Protein AF-A0A4Q1D5D9-F1 (afdb_monomer_lite)

Foldseek 3Di:
DDDPVVVVVVVVVVVVVVVVVPPPDDDPPPVPPPDPDDDDDDDDDDDDDDDDDDDDDDDDDDPDDDDDDDPDDFAWDDADDDPPDDDDPPDDGTDGDDD

Sequence (99 aa):
MSNNRIPVLSLVVFVWSVVSSCRSGGGSDEALAVMPTPELPVMTLDTTTALTIRDYAALLEGTENVDLRPQVSGYLEKIFVEEGRFVTAGQPLFTHKDR

Secondary structure (DSSP, 8-state):
---TTHHHHHHHHHHHHHHHH-------------PPPPP---------PPP-----------S-------SS--EEEEE---TT----TT---EEEE--

Organism: NCBI:txid2508721

Radius of gyration: 58.52 Å; chains: 1; bounding box: 105×30×147 Å

Structure (mmCIF, N/CA/C/O backbone):
data_AF-A0A4Q1D5D9-F1
#
_entry.id   AF-A0A4Q1D5D9-F1
#
loop_
_atom_site.group_PDB
_atom_site.id
_atom_site.type_symbol
_atom_site.label_atom_id
_atom_site.label_alt_id
_atom_site.label_comp_id
_atom_site.label_asym_id
_atom_site.label_entity_id
_atom_site.label_seq_id
_atom_site.pdbx_PDB_ins_code
_atom_site.Cartn_x
_atom_site.Cartn_y
_atom_site.Cartn_z
_atom_site.occupancy
_atom_site.B_iso_or_equiv
_atom_site.auth_seq_id
_atom_site.auth_comp_id
_atom_site.auth_asym_id
_atom_site.auth_atom_id
_atom_site.pdbx_PDB_model_num
ATOM 1 N N . MET A 1 1 ? 86.299 17.844 -109.237 1.00 47.44 1 MET A N 1
ATOM 2 C CA . MET A 1 1 ? 85.308 18.935 -109.081 1.00 47.44 1 MET A CA 1
ATOM 3 C C . MET A 1 1 ? 84.310 18.486 -108.023 1.00 47.44 1 MET A C 1
ATOM 5 O O . MET A 1 1 ? 83.875 17.345 -108.073 1.00 47.44 1 MET A O 1
ATOM 9 N N . SER A 1 2 ? 84.142 19.292 -106.976 1.00 55.41 2 SER A N 1
ATOM 10 C CA . SER A 1 2 ? 83.748 18.894 -105.616 1.00 55.41 2 SER A CA 1
ATOM 11 C C . SER A 1 2 ? 82.306 18.384 -105.484 1.00 55.41 2 SER A C 1
ATOM 13 O O . SER A 1 2 ? 81.347 19.015 -105.921 1.00 55.41 2 SER A O 1
ATOM 15 N N . ASN A 1 3 ? 82.163 17.230 -104.825 1.00 61.72 3 ASN A N 1
ATOM 16 C CA . ASN A 1 3 ? 80.891 16.564 -104.556 1.00 61.72 3 ASN A CA 1
ATOM 17 C C . ASN A 1 3 ? 80.090 17.291 -103.463 1.00 61.72 3 ASN A C 1
ATOM 19 O O . ASN A 1 3 ? 80.328 17.113 -102.270 1.00 61.72 3 ASN A O 1
ATOM 23 N N . ASN A 1 4 ? 79.060 18.032 -103.873 1.00 62.78 4 ASN A N 1
ATOM 24 C CA . ASN A 1 4 ? 78.150 18.787 -103.000 1.00 62.78 4 ASN A CA 1
ATOM 25 C C . ASN A 1 4 ? 77.096 17.916 -102.261 1.00 62.78 4 ASN A C 1
ATOM 27 O O . ASN A 1 4 ? 76.063 18.410 -101.824 1.00 62.78 4 ASN A O 1
ATOM 31 N N . ARG A 1 5 ? 77.316 16.595 -102.156 1.00 63.00 5 ARG A N 1
ATOM 32 C CA . ARG A 1 5 ? 76.378 15.624 -101.540 1.00 63.00 5 ARG A CA 1
ATOM 33 C C . ARG A 1 5 ? 76.647 15.411 -100.042 1.00 63.00 5 ARG A C 1
ATOM 35 O O . ARG A 1 5 ? 75.729 15.090 -99.298 1.00 63.00 5 ARG A O 1
ATOM 42 N N . ILE A 1 6 ? 77.892 15.628 -99.606 1.00 67.50 6 ILE A N 1
ATOM 43 C CA . ILE A 1 6 ? 78.355 15.452 -98.220 1.00 67.50 6 ILE A CA 1
ATOM 44 C C . ILE A 1 6 ? 77.767 16.507 -97.252 1.00 67.50 6 ILE A C 1
ATOM 46 O O . ILE A 1 6 ? 77.280 16.102 -96.195 1.00 67.50 6 ILE A O 1
ATOM 50 N N . PRO A 1 7 ? 77.712 17.824 -97.572 1.00 66.31 7 PRO A N 1
ATOM 51 C CA . PRO A 1 7 ? 77.107 18.802 -96.659 1.00 66.31 7 PRO A CA 1
ATOM 52 C C . PRO A 1 7 ? 75.579 18.659 -96.565 1.00 66.31 7 PRO A C 1
ATOM 54 O O . PRO A 1 7 ? 75.009 18.909 -95.509 1.00 66.31 7 PRO A O 1
ATOM 57 N N . VAL A 1 8 ? 74.916 18.192 -97.630 1.00 72.50 8 VAL A N 1
ATOM 58 C CA . VAL A 1 8 ? 73.462 17.944 -97.638 1.00 72.50 8 VAL A CA 1
ATOM 59 C C . VAL A 1 8 ? 73.100 16.769 -96.729 1.00 72.50 8 VAL A C 1
ATOM 61 O O . VAL A 1 8 ? 72.136 16.853 -95.975 1.00 72.50 8 VAL A O 1
ATOM 64 N N . LEU A 1 9 ? 73.897 15.696 -96.742 1.00 74.12 9 LEU A N 1
ATOM 65 C CA . LEU A 1 9 ? 73.657 14.528 -95.891 1.00 74.12 9 LEU A CA 1
ATOM 66 C C . LEU A 1 9 ? 73.906 14.845 -94.405 1.00 74.12 9 LEU A C 1
ATOM 68 O O . LEU A 1 9 ? 73.139 14.411 -93.550 1.00 74.12 9 LEU A O 1
ATOM 72 N N . SER A 1 10 ? 74.909 15.680 -94.109 1.00 71.06 10 SER A N 1
ATOM 73 C CA . SER A 1 10 ? 75.157 16.214 -92.760 1.00 71.06 10 SER A CA 1
ATOM 74 C C . SER A 1 10 ? 73.994 17.081 -92.255 1.00 71.06 10 SER A C 1
ATOM 76 O O . SER A 1 10 ? 73.541 16.922 -91.122 1.00 71.06 10 SER A O 1
ATOM 78 N N . LEU A 1 11 ? 73.437 17.940 -93.116 1.00 76.38 11 LEU 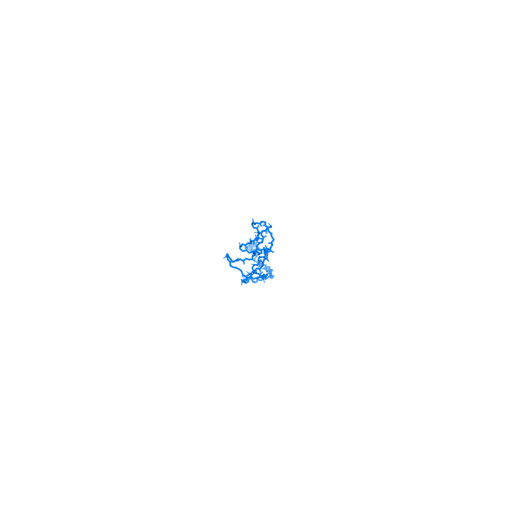A N 1
ATOM 79 C CA . LEU A 1 11 ? 72.326 18.823 -92.755 1.00 76.38 11 LEU A CA 1
ATOM 80 C C . LEU A 1 11 ? 71.023 18.047 -92.497 1.00 76.38 11 LEU A C 1
ATOM 82 O O . LEU A 1 11 ? 70.300 18.368 -91.558 1.00 76.38 11 LEU A O 1
ATOM 86 N N . VAL A 1 12 ? 70.750 16.981 -93.257 1.00 81.38 12 VAL A N 1
ATOM 87 C CA . VAL A 1 12 ? 69.576 16.114 -93.037 1.00 81.38 12 VAL A CA 1
ATOM 88 C C . VAL A 1 12 ? 69.682 15.338 -91.719 1.00 81.38 12 VAL A C 1
ATOM 90 O O . VAL A 1 12 ? 68.705 15.268 -90.975 1.00 81.38 12 VAL A O 1
ATOM 93 N N . VAL A 1 13 ? 70.864 14.805 -91.387 1.00 81.50 13 VAL A N 1
ATOM 94 C CA . VAL A 1 13 ? 71.095 14.107 -90.107 1.00 81.50 13 VAL A CA 1
ATOM 95 C C . VAL A 1 13 ? 70.975 15.071 -88.925 1.00 81.50 13 VAL A C 1
ATOM 97 O O . VAL A 1 13 ? 70.373 14.727 -87.907 1.00 81.50 13 VAL A O 1
ATOM 100 N N . PHE A 1 14 ? 71.482 16.297 -89.070 1.00 77.50 14 PHE A N 1
ATOM 101 C CA . PHE A 1 14 ? 71.357 17.323 -88.039 1.00 77.50 14 PHE A CA 1
ATOM 102 C C . PHE A 1 14 ? 69.890 17.705 -87.801 1.00 77.50 14 PHE A C 1
ATOM 104 O O . PHE A 1 14 ? 69.441 17.710 -86.658 1.00 77.50 14 PHE A O 1
ATOM 111 N N . VAL A 1 15 ? 69.106 17.913 -88.864 1.00 79.31 15 VAL A N 1
ATOM 112 C CA .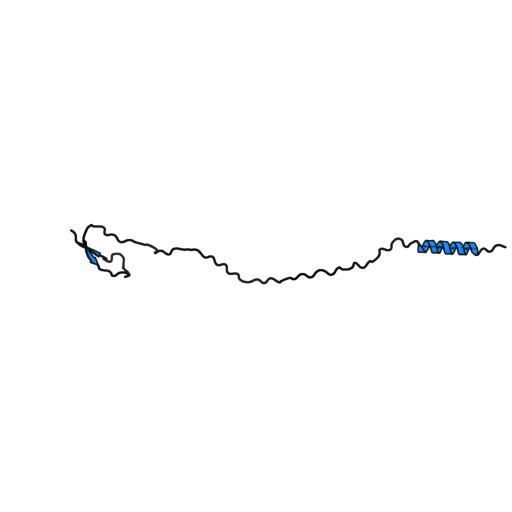 VAL A 1 15 ? 67.663 18.201 -88.766 1.00 79.31 15 VAL A CA 1
ATOM 113 C C . VAL A 1 15 ? 66.894 17.046 -88.110 1.00 79.31 15 VAL A C 1
ATOM 115 O O . VAL A 1 15 ? 66.041 17.289 -87.257 1.00 79.31 15 VAL A O 1
ATOM 118 N N . TRP A 1 16 ? 67.221 15.792 -88.430 1.00 75.06 16 TRP A N 1
ATOM 119 C CA . TRP A 1 16 ? 66.566 14.624 -87.825 1.00 75.06 16 TRP A CA 1
ATOM 120 C C . TRP A 1 16 ? 66.860 14.484 -86.320 1.00 75.06 16 TRP A C 1
ATOM 122 O O . TRP A 1 16 ? 65.981 14.104 -85.539 1.00 75.06 16 TRP A O 1
ATOM 132 N N . SER A 1 17 ? 68.068 14.874 -85.902 1.00 71.56 17 SER A N 1
ATOM 133 C CA . SER A 1 17 ? 68.461 14.945 -84.490 1.00 71.56 17 SER A CA 1
ATOM 134 C C . SER A 1 17 ? 67.673 16.019 -83.725 1.00 71.56 17 SER A C 1
ATOM 136 O O . SER A 1 17 ? 67.177 15.755 -82.628 1.00 71.56 17 SER A O 1
ATOM 138 N N . VAL A 1 18 ? 67.452 17.200 -84.323 1.00 76.12 18 VAL A N 1
ATOM 139 C CA . VAL A 1 18 ? 66.652 18.268 -83.687 1.00 76.12 18 VAL A CA 1
ATOM 140 C C . VAL A 1 18 ? 65.177 17.865 -83.536 1.00 76.12 18 VAL A C 1
ATOM 142 O O . VAL A 1 18 ? 64.582 18.130 -82.493 1.00 76.12 18 VAL A O 1
ATOM 145 N N . VAL A 1 19 ? 64.591 17.170 -84.520 1.00 72.62 19 VAL A N 1
ATOM 146 C CA . VAL A 1 19 ? 63.188 16.706 -84.441 1.00 72.62 19 VAL A CA 1
ATOM 147 C C . VAL A 1 19 ? 63.000 15.616 -83.376 1.00 72.62 19 VAL A C 1
ATOM 149 O O . VAL A 1 19 ? 61.990 15.623 -82.675 1.00 72.62 19 VAL A O 1
ATOM 152 N N . SER A 1 20 ? 63.973 14.717 -83.192 1.00 68.94 20 SER A N 1
ATOM 153 C CA . SER A 1 20 ? 63.885 13.658 -82.168 1.00 68.94 20 SER A CA 1
ATOM 154 C C . SER A 1 20 ? 64.064 14.178 -80.736 1.00 68.94 20 SER A C 1
ATOM 156 O O . SER A 1 20 ? 63.563 13.567 -79.795 1.00 68.94 20 SER A O 1
ATOM 158 N N . SER A 1 21 ? 64.736 15.320 -80.560 1.00 62.56 21 SER A N 1
ATOM 159 C CA . SER A 1 21 ? 64.980 15.923 -79.242 1.00 62.56 21 SER A CA 1
ATOM 160 C C . SER A 1 21 ? 63.812 16.784 -78.733 1.00 62.56 21 SER A C 1
ATOM 162 O O . SER A 1 21 ? 63.780 17.167 -77.566 1.00 62.56 21 SER A O 1
ATOM 164 N N . CYS A 1 22 ? 62.797 17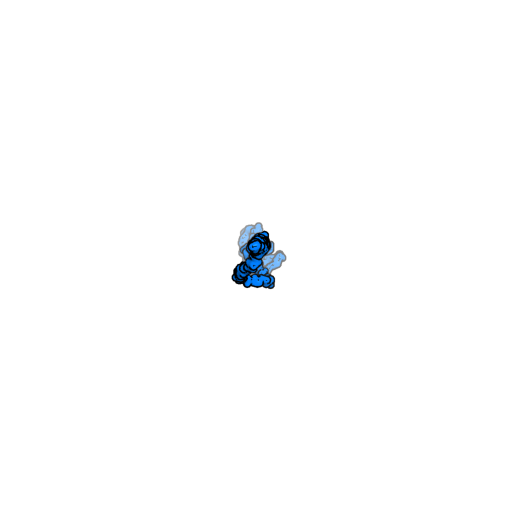.046 -79.566 1.00 64.12 22 CYS A N 1
ATOM 165 C CA . CYS A 1 22 ? 61.605 17.807 -79.179 1.00 64.12 22 CYS A CA 1
ATOM 166 C C . CYS A 1 22 ? 60.510 16.936 -78.523 1.00 64.12 22 CYS A C 1
ATOM 168 O O . CYS A 1 22 ? 59.315 17.179 -78.693 1.00 64.12 22 CYS A O 1
ATOM 170 N N . ARG A 1 23 ? 60.916 15.921 -77.746 1.00 60.47 23 ARG A N 1
ATOM 171 C CA . ARG A 1 23 ? 60.038 15.124 -76.873 1.00 60.47 23 ARG A CA 1
ATOM 172 C C . ARG A 1 23 ? 60.429 15.295 -75.402 1.00 60.47 23 ARG A C 1
ATOM 174 O O . ARG A 1 23 ? 60.584 14.326 -74.671 1.00 60.47 23 ARG A O 1
ATOM 181 N N . SER A 1 24 ? 60.566 16.544 -74.962 1.00 58.66 24 SER A N 1
ATOM 182 C CA . SER A 1 24 ? 60.507 16.932 -73.549 1.00 58.66 24 SER A CA 1
ATOM 183 C C . SER A 1 24 ? 59.128 17.534 -73.268 1.00 58.66 24 SER A C 1
ATOM 185 O O . SER A 1 24 ? 58.866 18.713 -73.475 1.00 58.66 24 SER A O 1
ATOM 187 N N . GLY A 1 25 ? 58.210 16.664 -72.855 1.00 56.03 25 GLY A N 1
ATOM 188 C CA . GLY A 1 25 ? 56.817 17.020 -72.576 1.00 56.03 25 GLY A CA 1
ATOM 189 C C . GLY A 1 25 ? 55.858 15.846 -72.746 1.00 56.03 25 GLY A C 1
ATOM 190 O O . GLY A 1 25 ? 54.744 16.028 -73.216 1.00 56.03 25 GLY A O 1
ATOM 191 N N . GLY A 1 26 ? 56.310 14.626 -72.443 1.00 44.81 26 GLY A N 1
ATOM 192 C CA . GLY A 1 26 ? 55.444 13.459 -72.345 1.00 44.81 26 GLY A CA 1
ATOM 193 C C . GLY A 1 26 ? 55.190 13.192 -70.875 1.00 44.81 26 GLY A C 1
ATOM 194 O O . GLY A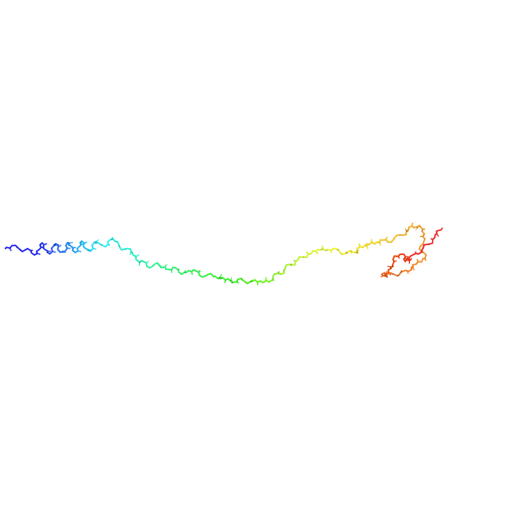 1 26 ? 56.005 12.524 -70.245 1.00 44.81 26 GLY A O 1
ATOM 195 N N . GLY A 1 27 ? 54.102 13.745 -70.336 1.00 44.06 27 GLY A N 1
ATOM 196 C CA . GLY A 1 27 ? 53.523 13.220 -69.108 1.00 44.06 27 GLY A CA 1
ATOM 197 C C . GLY A 1 27 ? 53.270 11.739 -69.338 1.00 44.06 27 GLY A C 1
ATOM 198 O O . GLY A 1 27 ? 52.574 11.361 -70.279 1.00 44.06 27 GLY A O 1
ATOM 199 N N . SER A 1 28 ? 53.936 10.905 -68.555 1.00 44.44 28 SER A N 1
ATOM 200 C CA . SER A 1 28 ? 53.606 9.500 -68.466 1.00 44.44 28 SER A CA 1
ATOM 201 C C . SER A 1 28 ? 52.160 9.418 -67.990 1.00 44.44 28 SER A C 1
ATOM 203 O O . SER A 1 28 ? 51.881 9.714 -66.829 1.00 44.44 28 SER A O 1
ATOM 205 N N . ASP A 1 29 ? 51.248 9.028 -68.882 1.00 49.22 29 ASP A N 1
ATOM 206 C CA . ASP A 1 29 ? 50.010 8.344 -68.505 1.00 49.22 29 ASP A CA 1
ATOM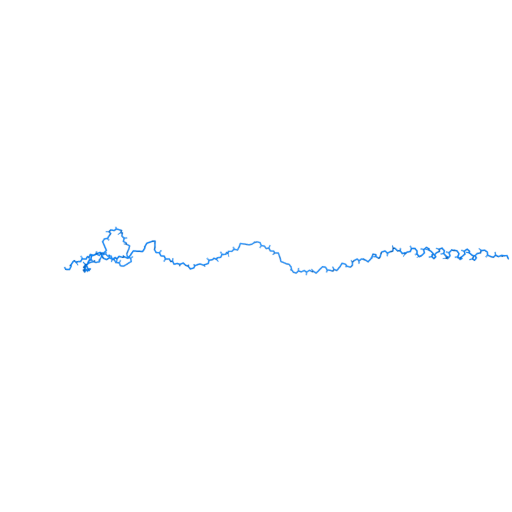 207 C C . ASP A 1 29 ? 50.416 7.023 -67.831 1.00 49.22 29 ASP A C 1
ATOM 209 O O . ASP A 1 29 ? 50.313 5.930 -68.390 1.00 49.22 29 ASP A O 1
ATOM 213 N N . GLU A 1 30 ? 50.969 7.125 -66.623 1.00 49.62 30 GLU A N 1
ATOM 214 C CA . GLU A 1 30 ? 50.917 6.033 -65.676 1.00 49.62 30 GLU A CA 1
ATOM 215 C C . GLU A 1 30 ? 49.449 5.937 -65.297 1.00 49.62 30 GLU A C 1
ATOM 217 O O . GLU A 1 30 ? 48.908 6.801 -64.605 1.00 49.62 30 GLU A O 1
ATOM 222 N N . ALA A 1 31 ? 48.784 4.911 -65.826 1.00 51.25 31 ALA A N 1
ATOM 223 C CA . ALA A 1 31 ? 47.508 4.473 -65.305 1.00 51.25 31 ALA A CA 1
ATOM 224 C C . ALA A 1 31 ? 47.656 4.396 -63.784 1.00 51.25 31 ALA A C 1
ATOM 226 O O . ALA A 1 31 ? 48.394 3.550 -63.275 1.00 51.25 31 ALA A O 1
ATOM 227 N N . LEU A 1 32 ? 47.016 5.333 -63.078 1.00 55.94 32 LEU A N 1
ATOM 228 C CA . LEU A 1 32 ? 46.950 5.344 -61.627 1.00 55.94 32 LEU A CA 1
ATOM 229 C C . LEU A 1 32 ? 46.489 3.952 -61.214 1.00 55.94 32 LEU A C 1
ATOM 231 O O . LEU A 1 32 ? 45.348 3.570 -61.481 1.00 55.94 32 LEU A O 1
ATOM 235 N N . ALA A 1 33 ? 47.399 3.170 -60.635 1.00 62.03 33 ALA A N 1
ATOM 236 C CA . ALA A 1 33 ? 47.066 1.880 -60.076 1.00 62.03 33 ALA A CA 1
ATOM 237 C C . ALA A 1 33 ? 46.007 2.139 -59.003 1.00 62.03 33 ALA A C 1
ATOM 239 O O . ALA A 1 33 ? 46.306 2.664 -57.930 1.00 62.03 33 ALA A O 1
ATOM 240 N N . VAL A 1 34 ? 44.751 1.838 -59.331 1.00 63.56 34 VAL A N 1
ATOM 241 C CA . VAL A 1 34 ? 43.644 1.887 -58.384 1.00 63.56 34 VAL A CA 1
ATOM 242 C C . VAL A 1 34 ? 43.959 0.823 -57.344 1.00 63.56 34 VAL A C 1
ATOM 244 O O . VAL A 1 34 ? 43.799 -0.371 -57.592 1.00 63.56 34 VAL A O 1
ATOM 247 N N . MET A 1 35 ? 44.494 1.249 -56.200 1.00 68.69 35 MET A N 1
ATOM 248 C CA . MET A 1 35 ? 44.668 0.364 -55.057 1.00 68.69 35 MET A CA 1
ATOM 249 C C . MET A 1 35 ? 43.282 -0.201 -54.711 1.00 68.69 35 MET A C 1
ATOM 251 O O . MET A 1 35 ? 42.330 0.582 -54.615 1.00 68.69 35 MET A O 1
ATOM 255 N N . PRO A 1 36 ? 43.128 -1.530 -54.559 1.00 75.06 36 PRO A N 1
ATOM 256 C CA . PRO A 1 36 ? 41.840 -2.107 -54.205 1.00 75.06 36 PRO A CA 1
ATOM 257 C C . PRO A 1 36 ? 41.391 -1.510 -52.871 1.00 75.06 36 PRO A C 1
ATOM 259 O O . PRO A 1 36 ? 42.142 -1.506 -51.893 1.00 75.06 36 PRO A O 1
ATOM 262 N N . THR A 1 37 ? 40.188 -0.937 -52.851 1.00 77.88 37 THR A N 1
ATOM 263 C CA . THR A 1 37 ? 39.626 -0.341 -51.637 1.00 77.88 37 THR A CA 1
ATOM 264 C C . THR A 1 37 ? 39.394 -1.459 -50.619 1.00 77.88 37 THR A C 1
ATOM 266 O O . THR A 1 37 ? 38.770 -2.458 -50.973 1.00 77.88 37 THR A O 1
ATOM 269 N N . PRO A 1 38 ? 39.906 -1.344 -49.382 1.00 81.19 38 PRO A N 1
ATOM 270 C CA . PRO A 1 38 ? 39.722 -2.387 -48.385 1.00 81.19 38 PRO A CA 1
ATOM 271 C C . PRO A 1 38 ? 38.238 -2.503 -48.024 1.00 81.19 38 PRO A C 1
ATOM 273 O O . PRO A 1 38 ? 37.622 -1.543 -47.561 1.00 81.19 38 PRO A O 1
ATOM 276 N N . GLU A 1 39 ? 37.670 -3.685 -48.244 1.00 83.75 39 GLU A N 1
ATOM 277 C CA . GLU A 1 39 ? 36.292 -3.995 -47.877 1.00 83.75 39 GLU A CA 1
ATOM 278 C C . GLU A 1 39 ? 36.230 -4.320 -46.382 1.00 83.75 39 GLU A C 1
ATOM 280 O O . GLU A 1 39 ? 36.917 -5.219 -45.893 1.00 83.75 39 GLU A O 1
ATOM 285 N N . LEU A 1 40 ? 35.430 -3.554 -45.639 1.00 90.00 40 LEU A N 1
ATOM 286 C CA . LEU A 1 40 ? 35.246 -3.729 -44.201 1.00 90.00 40 LEU A CA 1
ATOM 287 C C . LEU A 1 40 ? 33.895 -4.397 -43.927 1.00 90.00 40 LEU A C 1
ATOM 289 O O . LEU A 1 40 ? 32.913 -4.075 -44.599 1.00 90.00 40 LEU A O 1
ATOM 293 N N . PRO A 1 41 ? 33.808 -5.292 -42.928 1.00 89.56 41 PRO A N 1
ATOM 294 C CA . PRO A 1 41 ? 32.535 -5.866 -42.529 1.00 89.56 41 PRO A CA 1
ATOM 295 C C . PRO A 1 41 ? 31.627 -4.757 -41.994 1.00 89.56 41 PRO A C 1
ATOM 297 O O . PRO A 1 41 ? 31.966 -4.058 -41.037 1.00 89.56 41 PRO A O 1
ATOM 300 N N . VAL A 1 42 ? 30.463 -4.613 -42.620 1.00 91.19 42 VAL A N 1
ATOM 301 C CA . VAL A 1 42 ? 29.410 -3.688 -42.202 1.00 91.19 42 VAL A CA 1
ATOM 302 C C . VAL A 1 42 ? 28.157 -4.467 -41.833 1.00 91.19 42 VAL A C 1
ATOM 304 O O . VAL A 1 42 ? 27.902 -5.552 -42.352 1.00 91.19 42 VAL A O 1
ATOM 307 N N . MET A 1 43 ? 27.364 -3.894 -40.936 1.00 91.75 43 MET A N 1
ATOM 308 C CA . MET A 1 43 ? 26.053 -4.410 -40.567 1.00 91.75 43 MET A CA 1
ATOM 309 C C . MET A 1 43 ? 25.018 -3.304 -40.754 1.00 91.75 43 MET A C 1
ATOM 311 O O . MET A 1 43 ? 25.251 -2.153 -40.382 1.00 91.75 43 MET A O 1
ATOM 315 N N . THR A 1 44 ? 23.872 -3.661 -41.326 1.00 91.06 44 THR A N 1
ATOM 316 C CA . THR A 1 44 ? 22.707 -2.783 -41.443 1.00 91.06 44 THR A CA 1
ATOM 317 C C . THR A 1 44 ? 21.948 -2.759 -40.119 1.00 91.06 44 THR A C 1
ATOM 319 O O . THR A 1 44 ? 21.696 -3.807 -39.526 1.00 91.06 44 THR A O 1
ATOM 322 N N . LEU A 1 45 ? 21.605 -1.564 -39.636 1.00 91.50 45 LEU A N 1
ATOM 323 C CA . LEU A 1 45 ? 20.828 -1.389 -38.411 1.00 91.50 45 LEU A CA 1
ATOM 324 C C . LEU A 1 45 ? 19.342 -1.296 -38.752 1.00 91.50 45 LEU A C 1
ATOM 326 O O . LEU A 1 45 ? 18.951 -0.437 -39.539 1.00 91.50 45 LEU A O 1
ATOM 330 N N . ASP A 1 46 ? 18.535 -2.128 -38.101 1.00 91.44 46 ASP A N 1
ATOM 331 C CA . ASP A 1 46 ? 17.077 -2.054 -38.150 1.00 91.44 46 ASP A CA 1
ATOM 332 C C . ASP A 1 46 ? 16.529 -1.453 -36.855 1.00 91.44 46 ASP A C 1
ATOM 334 O O . ASP A 1 46 ? 17.082 -1.637 -35.765 1.00 91.44 46 ASP A O 1
ATOM 338 N N . THR A 1 47 ? 15.424 -0.719 -36.962 1.00 92.56 47 THR A N 1
ATOM 339 C CA . THR A 1 47 ? 14.738 -0.169 -35.794 1.00 92.56 47 THR A CA 1
ATOM 340 C C . THR A 1 47 ? 13.848 -1.234 -35.166 1.00 92.56 47 THR A C 1
ATOM 342 O O . THR A 1 47 ? 13.084 -1.925 -35.835 1.00 92.56 47 THR A O 1
ATOM 345 N N . THR A 1 48 ? 13.936 -1.366 -33.846 1.00 92.00 48 THR A N 1
ATOM 346 C CA . THR A 1 48 ? 13.062 -2.245 -33.071 1.00 92.00 48 THR A CA 1
ATOM 347 C C . THR A 1 48 ? 12.598 -1.537 -31.808 1.00 92.00 48 THR A C 1
ATOM 349 O O . THR A 1 48 ? 13.185 -0.543 -31.372 1.00 92.00 48 THR A O 1
ATOM 352 N N . THR A 1 49 ? 11.519 -2.034 -31.219 1.00 92.25 49 THR A N 1
ATOM 353 C CA . THR A 1 49 ? 11.009 -1.525 -29.952 1.00 92.25 49 THR A CA 1
ATOM 354 C C . THR A 1 49 ? 11.897 -2.015 -28.813 1.00 92.25 49 THR A C 1
ATOM 356 O O . THR A 1 49 ? 11.998 -3.213 -28.562 1.00 92.25 49 THR A O 1
ATOM 359 N N . ALA A 1 50 ? 12.516 -1.080 -28.094 1.00 91.12 50 ALA A N 1
ATOM 360 C CA . ALA A 1 50 ? 13.239 -1.369 -26.863 1.00 91.12 50 ALA A CA 1
ATOM 361 C C . ALA A 1 50 ? 12.339 -1.088 -25.651 1.00 91.12 50 ALA A C 1
ATOM 363 O O . ALA A 1 50 ? 11.801 0.010 -25.511 1.00 91.12 50 ALA A O 1
ATOM 364 N N . LEU A 1 51 ? 12.188 -2.073 -24.765 1.00 93.88 51 LEU A N 1
ATOM 365 C CA . LEU A 1 51 ? 11.524 -1.901 -23.473 1.00 93.88 51 LEU A CA 1
ATOM 366 C C . LEU A 1 51 ? 12.575 -1.569 -22.411 1.00 93.88 51 LEU A C 1
ATOM 368 O O . LEU A 1 51 ? 13.527 -2.321 -22.216 1.00 93.88 51 LEU A O 1
ATOM 372 N N . THR A 1 52 ? 12.402 -0.449 -21.712 1.00 94.31 52 THR A N 1
ATOM 373 C CA . THR A 1 52 ? 13.239 -0.078 -20.564 1.00 94.31 52 THR A CA 1
ATOM 374 C C . THR A 1 52 ? 12.413 -0.194 -19.294 1.00 94.31 52 THR A C 1
ATOM 376 O O . THR A 1 52 ? 11.456 0.552 -19.102 1.00 94.31 52 THR A O 1
ATOM 379 N N . ILE A 1 53 ? 12.786 -1.135 -18.430 1.00 93.50 53 ILE A N 1
ATOM 380 C CA . ILE A 1 53 ? 12.128 -1.375 -17.144 1.00 93.50 53 ILE A CA 1
ATOM 381 C C . ILE A 1 53 ? 12.971 -0.714 -16.052 1.00 93.50 53 ILE A C 1
ATOM 383 O O . ILE A 1 53 ? 14.200 -0.799 -16.072 1.00 93.50 53 ILE A O 1
ATOM 387 N N . ARG A 1 54 ? 12.317 -0.019 -15.119 1.00 92.75 54 ARG A N 1
ATOM 388 C CA . ARG A 1 54 ? 12.960 0.550 -13.931 1.00 92.75 54 ARG A CA 1
ATOM 389 C C . ARG A 1 54 ? 12.229 0.045 -12.702 1.00 92.75 54 ARG A C 1
ATOM 391 O O . ARG A 1 54 ? 11.074 0.405 -12.491 1.00 92.75 54 ARG A O 1
ATOM 398 N N . ASP A 1 55 ? 12.931 -0.742 -11.905 1.00 94.00 55 ASP A N 1
ATOM 399 C CA . ASP A 1 55 ? 12.400 -1.283 -10.666 1.00 94.00 55 ASP A CA 1
ATOM 400 C C . ASP A 1 55 ? 12.766 -0.373 -9.499 1.00 94.00 55 ASP A C 1
ATOM 402 O O . ASP A 1 55 ? 13.899 0.102 -9.374 1.00 94.00 55 ASP A O 1
ATOM 406 N N . TYR A 1 56 ? 11.788 -0.137 -8.635 1.00 93.69 56 TYR A N 1
ATOM 407 C CA . TYR A 1 56 ? 11.947 0.647 -7.423 1.00 93.69 56 TYR A CA 1
ATOM 408 C C . TYR A 1 56 ? 11.336 -0.118 -6.262 1.00 93.69 56 TYR A C 1
ATOM 410 O O . TYR A 1 56 ? 10.244 -0.672 -6.380 1.00 93.69 56 TYR A O 1
ATOM 418 N N . ALA A 1 57 ? 12.031 -0.126 -5.127 1.00 94.44 57 ALA A N 1
ATOM 419 C CA . ALA A 1 57 ? 11.445 -0.612 -3.892 1.00 94.44 57 ALA A CA 1
ATOM 420 C C . ALA A 1 57 ? 10.365 0.376 -3.431 1.00 94.44 57 ALA A C 1
ATOM 422 O O . ALA A 1 57 ? 10.612 1.580 -3.353 1.00 94.44 57 ALA A O 1
ATOM 423 N N . ALA A 1 58 ? 9.183 -0.140 -3.114 1.00 92.12 58 ALA A N 1
ATOM 424 C CA . ALA A 1 58 ? 8.093 0.624 -2.532 1.00 92.12 58 ALA A CA 1
ATOM 425 C C . ALA A 1 58 ? 7.519 -0.142 -1.340 1.00 92.12 58 ALA A C 1
ATOM 427 O O . ALA A 1 58 ? 7.510 -1.375 -1.329 1.00 92.12 58 ALA A O 1
ATOM 428 N N . LEU A 1 59 ? 7.043 0.602 -0.345 1.00 94.81 59 LEU A N 1
ATOM 429 C CA . LEU A 1 59 ? 6.287 0.061 0.775 1.00 94.81 59 LEU A CA 1
ATOM 430 C C . LEU A 1 59 ? 4.799 0.294 0.508 1.00 94.81 59 LEU A C 1
ATOM 432 O O . LEU A 1 59 ? 4.409 1.385 0.095 1.00 94.81 59 LEU A O 1
ATOM 436 N N . LEU A 1 60 ? 3.981 -0.737 0.712 1.00 93.38 60 LEU A N 1
ATOM 437 C CA . LEU A 1 60 ? 2.529 -0.638 0.607 1.00 93.38 60 LEU A CA 1
ATOM 438 C C . LEU A 1 60 ? 1.942 -0.420 2.000 1.00 93.38 60 LEU A C 1
ATOM 440 O O . LEU A 1 60 ? 2.206 -1.205 2.909 1.00 93.38 60 LEU A O 1
ATOM 444 N N . GLU A 1 61 ? 1.121 0.614 2.142 1.00 93.56 61 GLU A N 1
ATOM 445 C CA . GLU A 1 61 ? 0.417 0.944 3.380 1.00 93.56 61 GLU A CA 1
ATOM 446 C C . GLU A 1 61 ? -1.072 1.170 3.093 1.00 93.56 61 GLU A C 1
ATOM 448 O O . GLU A 1 61 ? -1.464 1.475 1.962 1.00 93.56 61 GLU A O 1
ATOM 453 N N . GLY A 1 62 ? -1.918 0.993 4.112 1.00 92.81 62 GLY A N 1
ATOM 454 C CA . GLY A 1 62 ? -3.321 1.390 4.030 1.00 92.81 62 GLY A CA 1
ATOM 455 C C . GLY A 1 62 ? -3.450 2.900 3.825 1.00 92.81 62 GLY A C 1
ATOM 456 O O . GLY A 1 62 ? -2.603 3.663 4.279 1.00 92.81 62 GLY A O 1
ATOM 457 N N . THR A 1 63 ? -4.520 3.344 3.157 1.00 94.38 63 THR A N 1
ATOM 458 C CA . THR A 1 63 ? -4.799 4.783 2.985 1.00 94.38 63 THR A CA 1
ATOM 459 C C . THR A 1 63 ? -4.851 5.507 4.327 1.00 94.38 63 THR A C 1
ATOM 461 O O . THR A 1 63 ? -4.331 6.610 4.447 1.00 94.38 63 THR A O 1
ATOM 464 N N . GLU A 1 64 ? -5.433 4.856 5.334 1.00 92.56 64 GLU A N 1
ATOM 465 C CA . GLU A 1 64 ? -5.362 5.273 6.726 1.00 92.56 64 GLU A CA 1
ATOM 466 C C . GLU A 1 64 ? -5.173 4.042 7.613 1.00 92.56 64 GLU A C 1
ATOM 468 O O . GLU A 1 64 ? -5.884 3.046 7.471 1.00 92.56 64 GLU A O 1
ATOM 473 N N . ASN A 1 65 ? -4.224 4.128 8.543 1.00 91.75 65 ASN A N 1
ATOM 474 C CA . ASN A 1 65 ? -4.009 3.133 9.585 1.00 91.75 65 ASN A CA 1
ATOM 475 C C . ASN A 1 65 ? -4.408 3.762 10.920 1.00 91.75 65 ASN A C 1
ATOM 477 O O . ASN A 1 65 ? -3.848 4.785 11.316 1.00 91.75 65 ASN A O 1
ATOM 481 N N . VAL A 1 66 ? -5.385 3.166 11.605 1.00 90.62 66 VAL A N 1
ATOM 482 C CA . VAL A 1 66 ? -5.904 3.687 12.874 1.00 90.62 66 VAL A CA 1
ATOM 483 C C . VAL A 1 66 ? -5.718 2.649 13.970 1.00 90.62 66 VAL A C 1
ATOM 485 O O . VAL A 1 66 ? -6.304 1.568 13.925 1.00 90.62 66 VAL A O 1
ATOM 488 N N . ASP A 1 67 ? -4.954 3.021 14.992 1.00 91.25 67 ASP A N 1
ATOM 489 C CA . ASP A 1 67 ? -4.809 2.231 16.209 1.00 91.25 67 ASP A CA 1
ATOM 490 C C . ASP A 1 67 ? -5.965 2.526 17.167 1.00 91.25 67 ASP A C 1
ATOM 492 O O . ASP A 1 67 ? -6.109 3.639 17.683 1.00 91.25 67 ASP A O 1
ATOM 496 N N . LEU A 1 68 ? -6.776 1.512 17.461 1.00 89.94 68 LEU A N 1
ATOM 497 C CA . LEU A 1 68 ? -7.857 1.638 18.432 1.00 89.94 68 LEU A CA 1
ATOM 498 C C . LEU A 1 68 ? -7.302 1.602 19.858 1.00 89.94 68 LEU A C 1
ATOM 500 O O . LEU A 1 68 ? -6.690 0.622 20.283 1.00 89.94 68 LEU A O 1
ATOM 504 N N . ARG A 1 69 ? -7.553 2.673 20.618 1.00 91.38 69 ARG A N 1
ATOM 505 C CA . ARG A 1 69 ? -7.174 2.792 22.032 1.00 91.38 69 ARG A CA 1
ATOM 506 C C . ARG A 1 69 ? -8.401 3.120 22.885 1.00 91.38 69 ARG A C 1
ATOM 508 O O . ARG A 1 69 ? -9.216 3.947 22.469 1.00 91.38 69 ARG A O 1
ATOM 515 N N . PRO A 1 70 ? -8.552 2.509 24.072 1.00 91.56 70 PRO A N 1
ATOM 516 C CA . PRO A 1 70 ? -9.634 2.858 24.982 1.00 91.56 70 PRO A CA 1
ATOM 517 C C . PRO A 1 70 ? -9.445 4.285 25.507 1.00 91.56 70 PRO A C 1
ATOM 519 O O . PRO A 1 70 ? -8.347 4.670 25.903 1.00 91.56 70 PRO A O 1
ATOM 522 N N . GLN A 1 71 ? -10.524 5.071 25.513 1.00 90.94 71 GLN A N 1
ATOM 523 C CA . GLN A 1 71 ? -10.502 6.456 26.007 1.00 90.94 71 GLN A CA 1
ATOM 524 C C . GLN A 1 71 ? -10.686 6.557 27.527 1.00 90.94 71 GLN A C 1
ATOM 526 O O . GLN A 1 71 ? -10.389 7.591 28.117 1.00 90.94 71 GLN A O 1
ATOM 531 N N . VAL A 1 72 ? -11.194 5.498 28.161 1.00 90.38 72 VAL A N 1
ATOM 532 C CA . VAL A 1 72 ? -11.495 5.452 29.596 1.00 90.38 72 VAL A CA 1
ATOM 533 C C . VAL A 1 72 ? -10.771 4.289 30.260 1.00 90.38 72 VAL A C 1
ATOM 535 O O . VAL A 1 72 ? -10.469 3.281 29.618 1.00 90.38 72 VAL A O 1
ATOM 538 N N . SER A 1 73 ? -10.503 4.419 31.558 1.00 88.06 73 SER A N 1
ATOM 539 C CA . SER A 1 73 ? -10.017 3.309 32.372 1.00 88.06 73 SER A CA 1
ATOM 540 C C . SER A 1 73 ? -11.142 2.317 32.650 1.00 88.06 73 SER A C 1
ATOM 542 O O . SER A 1 73 ? -12.268 2.715 32.926 1.00 88.06 73 SER A O 1
ATOM 544 N N . GLY A 1 74 ? -10.831 1.027 32.624 1.00 88.69 74 GLY A N 1
ATOM 545 C CA . GLY A 1 74 ? -11.789 -0.025 32.938 1.00 88.69 74 GLY A CA 1
ATOM 546 C C . GLY A 1 74 ? -11.284 -1.389 32.495 1.00 88.69 74 GLY A C 1
ATOM 547 O O . GLY A 1 74 ? -10.224 -1.504 31.874 1.00 88.69 74 GLY A O 1
ATOM 548 N N . TYR A 1 75 ? -12.051 -2.424 32.816 1.00 90.38 75 TYR A N 1
ATOM 549 C CA . TYR A 1 75 ? -11.794 -3.778 32.331 1.00 90.38 75 TYR A CA 1
ATOM 550 C C . TYR A 1 75 ? -12.631 -4.055 31.087 1.00 90.38 75 TYR A C 1
ATOM 552 O O . TYR A 1 75 ? -13.788 -3.643 31.011 1.00 90.38 75 TYR A O 1
ATOM 560 N N . LEU A 1 76 ? -12.056 -4.761 30.114 1.00 91.25 76 LEU A N 1
ATOM 561 C CA . LEU A 1 76 ? -12.782 -5.175 28.919 1.00 91.25 76 LEU A CA 1
ATOM 562 C C . LEU A 1 76 ? -13.851 -6.201 29.323 1.00 91.25 76 LEU A C 1
ATOM 564 O O . LEU A 1 76 ? -13.531 -7.251 29.875 1.00 91.25 76 LEU A O 1
ATOM 568 N N . GLU A 1 77 ? -15.119 -5.869 29.097 1.00 92.56 77 GLU A N 1
ATOM 569 C CA . GLU A 1 77 ? -16.259 -6.700 29.491 1.00 92.56 77 GLU A CA 1
ATOM 570 C C . GLU A 1 77 ? -16.669 -7.648 28.362 1.00 92.56 77 GLU A C 1
ATOM 572 O O . GLU A 1 77 ? -16.877 -8.840 28.589 1.00 92.56 77 GLU A O 1
ATOM 577 N N . LYS A 1 78 ? -16.802 -7.115 27.138 1.00 92.88 78 LYS A N 1
ATOM 578 C CA . LYS A 1 78 ? -17.270 -7.855 25.956 1.00 92.88 78 LYS A CA 1
ATOM 579 C C . LYS A 1 78 ? -16.555 -7.402 24.689 1.00 92.88 78 LYS A C 1
ATOM 581 O O . LYS A 1 78 ? -16.265 -6.215 24.528 1.00 92.88 78 LYS A O 1
ATOM 586 N N . ILE A 1 79 ? -16.341 -8.358 23.786 1.00 93.88 79 ILE A N 1
ATOM 587 C CA . ILE A 1 79 ? -15.797 -8.176 22.436 1.00 93.88 79 ILE A CA 1
ATOM 588 C C . ILE A 1 79 ? -16.917 -8.500 21.440 1.00 93.88 79 ILE A C 1
ATOM 590 O O . ILE A 1 79 ? -17.528 -9.563 21.541 1.00 93.88 79 ILE A O 1
ATOM 594 N N . PHE A 1 80 ? -17.201 -7.595 20.502 1.00 94.31 80 PHE A N 1
ATOM 595 C CA . PHE A 1 80 ? -18.289 -7.748 19.518 1.00 94.31 80 PHE A CA 1
ATOM 596 C C . PHE A 1 80 ? -17.808 -8.094 18.108 1.00 94.31 80 PHE A C 1
ATOM 598 O O . PHE 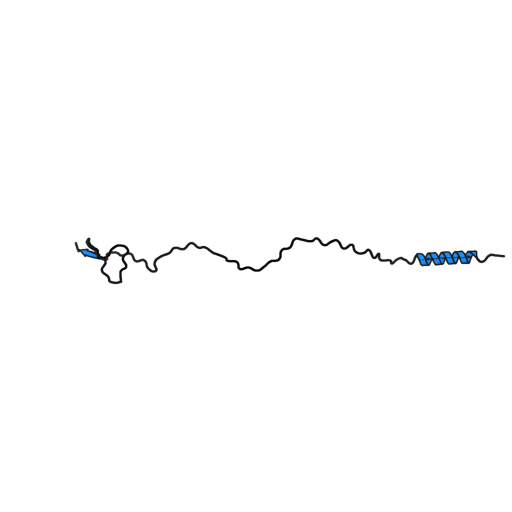A 1 80 ? -18.624 -8.263 17.203 1.00 94.31 80 PHE A O 1
ATOM 605 N N . VAL A 1 81 ? -16.495 -8.161 17.898 1.00 94.12 81 VAL A N 1
ATOM 606 C CA . VAL A 1 81 ? -15.885 -8.348 16.584 1.00 94.12 81 VAL A CA 1
ATOM 607 C C . VAL A 1 81 ? -14.815 -9.431 16.646 1.00 94.12 81 VAL A C 1
ATOM 609 O O . VAL A 1 81 ? -14.036 -9.489 17.593 1.00 94.12 81 VAL A O 1
ATOM 612 N N . GLU A 1 82 ? -14.790 -10.294 15.635 1.00 94.56 82 GLU A N 1
ATOM 613 C CA . GLU A 1 82 ? -13.712 -11.265 15.439 1.00 94.56 82 GLU A CA 1
ATOM 614 C C . GLU A 1 82 ? -12.564 -10.635 14.640 1.00 94.56 82 GLU A C 1
ATOM 616 O O . GLU A 1 82 ? -12.757 -9.703 13.855 1.00 94.56 82 GLU A O 1
ATOM 621 N N . GLU A 1 83 ? -11.357 -11.159 14.812 1.00 91.88 83 GLU A N 1
ATOM 622 C CA . GLU A 1 83 ? -10.173 -10.665 14.112 1.00 91.88 83 GLU A CA 1
ATOM 623 C C . GLU A 1 83 ? -10.315 -10.788 12.584 1.00 91.88 83 GLU A C 1
ATOM 625 O O . GLU A 1 83 ? -10.860 -11.757 12.057 1.00 91.88 83 GLU A O 1
ATOM 630 N N . GLY A 1 84 ? -9.848 -9.768 11.855 1.00 92.75 84 GLY A N 1
ATOM 631 C CA . GLY A 1 84 ? -9.927 -9.708 10.389 1.00 92.75 84 GLY A CA 1
ATOM 632 C C . GLY A 1 84 ? -11.317 -9.393 9.819 1.00 92.75 84 GLY A C 1
ATOM 633 O O . GLY A 1 84 ? -11.470 -9.298 8.600 1.00 92.75 84 GLY A O 1
ATOM 634 N N . ARG A 1 85 ? -12.342 -9.207 10.660 1.00 94.94 85 ARG A N 1
ATOM 635 C CA . ARG A 1 85 ? -13.681 -8.813 10.201 1.00 94.94 85 ARG A CA 1
ATOM 636 C C . ARG A 1 85 ? -13.713 -7.352 9.760 1.00 94.94 85 ARG A C 1
ATOM 638 O O . ARG A 1 85 ? -13.159 -6.472 10.409 1.00 94.94 85 ARG A O 1
ATOM 645 N N . PHE A 1 86 ? -14.448 -7.096 8.681 1.00 94.81 86 PHE A N 1
ATOM 646 C CA . PHE A 1 86 ? -14.780 -5.739 8.259 1.00 94.81 86 PHE A CA 1
ATOM 647 C C . PHE A 1 86 ? -15.755 -5.090 9.249 1.00 94.81 86 PHE A C 1
ATOM 649 O O . PHE A 1 86 ? -16.708 -5.734 9.697 1.00 94.81 86 PHE A O 1
ATOM 656 N N . VAL A 1 87 ? -15.525 -3.814 9.557 1.00 94.38 87 VAL A N 1
ATOM 657 C CA . VAL A 1 87 ? -16.327 -3.020 10.495 1.00 94.38 87 VAL A CA 1
ATOM 658 C C . VAL A 1 87 ? -16.700 -1.681 9.875 1.00 94.38 87 VAL A C 1
ATOM 660 O O . VAL A 1 87 ? -15.987 -1.161 9.018 1.00 94.38 87 VAL A O 1
ATOM 663 N N . THR A 1 88 ? -17.814 -1.106 10.318 1.00 95.12 88 THR A N 1
ATOM 664 C CA . THR A 1 88 ? -18.262 0.221 9.873 1.00 95.12 88 THR A CA 1
ATOM 665 C C . THR A 1 88 ? -18.052 1.276 10.954 1.00 95.12 88 THR A C 1
ATOM 667 O O . THR A 1 88 ? -18.037 0.970 12.147 1.00 95.12 88 THR A O 1
ATOM 670 N N . ALA A 1 89 ? -17.951 2.545 10.555 1.00 93.06 89 ALA A N 1
ATOM 671 C CA . ALA A 1 89 ? -17.866 3.654 11.499 1.00 93.06 89 ALA A CA 1
ATOM 672 C C . ALA A 1 89 ? -19.055 3.647 12.480 1.00 93.06 89 ALA A C 1
ATOM 674 O O . ALA A 1 89 ? -20.206 3.474 12.081 1.00 93.06 89 ALA A O 1
ATOM 675 N N . GLY A 1 90 ? -18.762 3.814 13.771 1.00 92.81 90 GLY A N 1
ATOM 676 C CA . GLY A 1 90 ? -19.761 3.803 14.845 1.00 92.81 90 GLY A CA 1
ATOM 677 C C . GLY A 1 90 ? -20.217 2.414 15.305 1.00 92.81 90 GLY A C 1
ATOM 678 O O . GLY A 1 90 ? -20.964 2.324 16.277 1.00 92.81 90 GLY A O 1
ATOM 679 N N . GLN A 1 91 ? -19.764 1.330 14.667 1.00 94.62 91 GLN A N 1
ATOM 680 C CA . GLN A 1 91 ? -20.037 -0.022 15.148 1.00 94.62 91 GLN A CA 1
ATOM 681 C C . GLN A 1 91 ? -19.333 -0.251 16.500 1.00 94.62 91 GLN A C 1
ATOM 683 O O . GLN A 1 91 ? -18.127 -0.014 16.602 1.00 94.62 91 GLN A O 1
ATOM 688 N N . PRO A 1 92 ? -20.039 -0.730 17.542 1.00 93.69 92 PRO A N 1
ATOM 689 C CA . PRO A 1 92 ? -19.405 -1.062 18.810 1.00 93.69 92 PRO A CA 1
ATOM 690 C C . PRO A 1 92 ? -18.469 -2.260 18.631 1.00 93.69 92 PRO A C 1
ATOM 692 O O . PRO A 1 92 ? -18.876 -3.307 18.131 1.00 93.69 92 PRO A O 1
ATOM 695 N N . LEU A 1 93 ? -17.215 -2.096 19.053 1.00 94.56 93 LEU A N 1
ATOM 696 C CA . LEU A 1 93 ? -16.189 -3.141 18.965 1.00 94.56 93 LEU A CA 1
ATOM 697 C C . LEU A 1 93 ? -15.925 -3.792 20.328 1.00 94.56 93 LEU A C 1
ATOM 699 O O . LEU A 1 93 ? -15.819 -5.014 20.423 1.00 94.56 93 LEU A O 1
ATOM 703 N N . PHE A 1 94 ? -15.897 -2.981 21.392 1.00 93.25 94 PHE A N 1
ATOM 704 C CA . PHE A 1 94 ? -15.593 -3.403 22.761 1.00 93.25 94 PHE A CA 1
ATOM 705 C C . PHE A 1 94 ? -16.454 -2.639 23.776 1.00 93.25 94 PHE A C 1
ATOM 707 O O . PHE A 1 94 ? -16.698 -1.442 23.604 1.00 93.25 94 PHE A O 1
ATOM 714 N N . THR A 1 95 ? -16.864 -3.297 24.862 1.00 92.56 95 THR A N 1
ATOM 715 C CA . THR A 1 95 ? -17.473 -2.641 26.036 1.00 92.56 95 THR A CA 1
ATOM 716 C C . THR A 1 95 ? -16.535 -2.732 27.231 1.00 92.56 95 THR A C 1
ATOM 718 O O . THR A 1 95 ? -15.854 -3.741 27.413 1.00 92.56 95 THR A O 1
ATOM 721 N N . HIS A 1 96 ? -16.520 -1.679 28.047 1.00 90.69 96 HIS A N 1
ATOM 722 C CA . HIS A 1 96 ? -15.693 -1.565 29.242 1.00 90.69 96 HIS A CA 1
ATOM 723 C C . HIS A 1 96 ? -16.591 -1.517 30.476 1.00 90.69 96 HIS A C 1
ATOM 725 O O . HIS A 1 96 ? -17.612 -0.828 30.464 1.00 90.69 96 HIS A O 1
ATOM 731 N N . LYS A 1 97 ? -16.183 -2.210 31.537 1.00 86.44 97 LYS A N 1
ATOM 732 C CA . LYS A 1 97 ? -16.787 -2.099 32.860 1.00 86.44 97 LYS A CA 1
ATOM 733 C C . LYS A 1 97 ? -15.932 -1.175 33.721 1.00 86.44 97 LYS A C 1
ATOM 735 O O . LYS A 1 97 ? -14.715 -1.371 33.809 1.00 86.44 97 LYS A O 1
ATOM 740 N N . ASP A 1 98 ? -16.578 -0.184 34.328 1.00 83.25 98 ASP A N 1
ATOM 741 C CA . ASP A 1 98 ? -15.934 0.713 35.288 1.00 83.25 98 ASP A CA 1
ATOM 742 C C . ASP A 1 98 ? -15.504 -0.058 36.548 1.00 83.25 98 ASP A C 1
ATOM 744 O O . ASP A 1 98 ? -16.041 -1.138 36.837 1.00 83.25 98 ASP A O 1
ATOM 748 N N . ARG A 1 99 ? -14.486 0.451 37.241 1.00 68.31 99 ARG A N 1
ATOM 749 C CA . ARG A 1 99 ? -13.857 -0.242 38.369 1.00 68.31 99 ARG A CA 1
ATOM 750 C C . ARG A 1 99 ? -14.641 -0.092 39.668 1.00 68.31 99 ARG A C 1
ATOM 752 O O . ARG A 1 99 ? -15.075 1.035 39.976 1.00 68.31 99 ARG A O 1
#

pLDDT: mean 81.47, std 14.99, range [44.06, 95.12]